Protein AF-A0A964GNM8-F1 (afdb_monomer)

Structure (mmCIF, N/CA/C/O backbone):
data_AF-A0A964GNM8-F1
#
_entry.id   AF-A0A964GNM8-F1
#
loop_
_atom_site.group_PDB
_atom_site.id
_atom_site.type_symbol
_atom_site.label_atom_id
_atom_site.label_alt_id
_atom_site.label_comp_id
_atom_site.label_asym_id
_atom_site.label_entity_id
_atom_site.label_seq_id
_atom_site.pdbx_PDB_ins_code
_atom_site.Cartn_x
_atom_site.Cartn_y
_atom_site.Cartn_z
_atom_site.occupancy
_atom_site.B_iso_or_equiv
_atom_site.auth_seq_id
_atom_site.auth_comp_id
_atom_site.auth_asym_id
_atom_site.auth_atom_id
_atom_site.pdbx_PDB_model_num
ATOM 1 N N . MET A 1 1 ? 20.323 -7.044 -21.326 1.00 52.75 1 MET A N 1
ATOM 2 C CA . MET A 1 1 ? 18.989 -6.909 -20.699 1.00 52.75 1 MET A CA 1
ATOM 3 C C . MET A 1 1 ? 18.539 -5.463 -20.826 1.00 52.75 1 MET A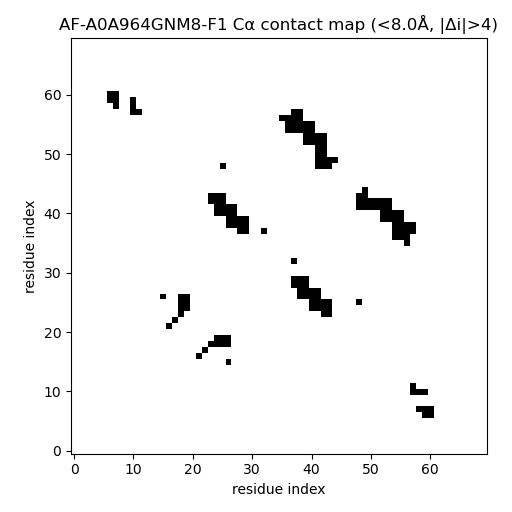 C 1
ATOM 5 O O . MET A 1 1 ? 19.404 -4.592 -20.728 1.00 52.75 1 MET A O 1
ATOM 9 N N . PRO A 1 2 ? 17.254 -5.187 -21.105 1.00 50.44 2 PRO A N 1
ATOM 10 C CA . PRO A 1 2 ? 16.758 -3.816 -21.098 1.00 50.44 2 PRO A CA 1
ATOM 11 C C . PRO A 1 2 ? 16.985 -3.212 -19.706 1.00 50.44 2 PRO A C 1
ATOM 13 O O . PRO A 1 2 ? 16.749 -3.868 -18.698 1.00 50.44 2 PRO A O 1
ATOM 16 N N . ARG A 1 3 ? 17.502 -1.980 -19.656 1.00 62.06 3 ARG A N 1
ATOM 17 C CA . ARG A 1 3 ? 17.752 -1.249 -18.398 1.00 62.06 3 ARG A 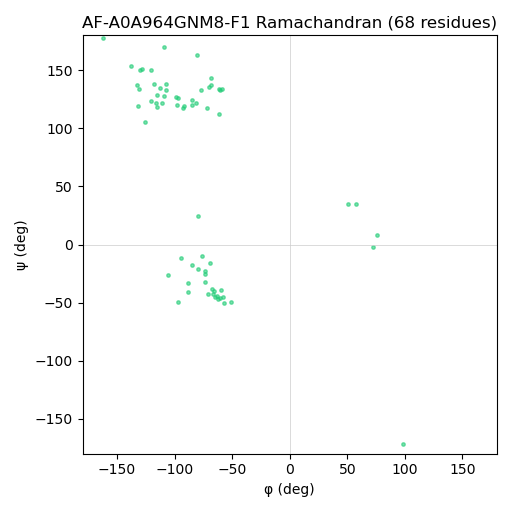CA 1
ATOM 18 C C . ARG A 1 3 ? 16.475 -0.684 -17.765 1.00 62.06 3 ARG A C 1
ATOM 20 O O . ARG A 1 3 ? 16.525 -0.195 -16.647 1.00 62.06 3 ARG A O 1
ATOM 27 N N . TYR A 1 4 ? 15.364 -0.731 -18.491 1.00 67.69 4 TYR A N 1
ATOM 28 C CA . TYR A 1 4 ? 14.061 -0.245 -18.068 1.00 67.69 4 TYR A CA 1
ATOM 29 C C . TYR A 1 4 ? 13.017 -1.327 -18.327 1.00 67.69 4 TYR A C 1
ATOM 31 O O . TYR A 1 4 ? 12.986 -1.912 -19.412 1.00 67.69 4 TYR A O 1
ATOM 39 N N . SER A 1 5 ? 12.169 -1.564 -17.333 1.00 75.88 5 SER A N 1
ATOM 40 C CA . SER A 1 5 ? 10.945 -2.343 -17.449 1.00 75.88 5 SER A CA 1
ATOM 41 C C . SER A 1 5 ? 9.823 -1.554 -16.790 1.00 75.88 5 SER A C 1
ATOM 43 O O . SER A 1 5 ? 9.998 -1.007 -15.703 1.00 75.88 5 SER A O 1
ATOM 45 N N . GLU A 1 6 ? 8.655 -1.513 -17.422 1.00 80.50 6 GLU A N 1
ATOM 46 C CA . GLU A 1 6 ? 7.476 -0.852 -16.855 1.00 80.50 6 GLU A CA 1
ATOM 47 C C . GLU A 1 6 ? 6.916 -1.604 -15.639 1.00 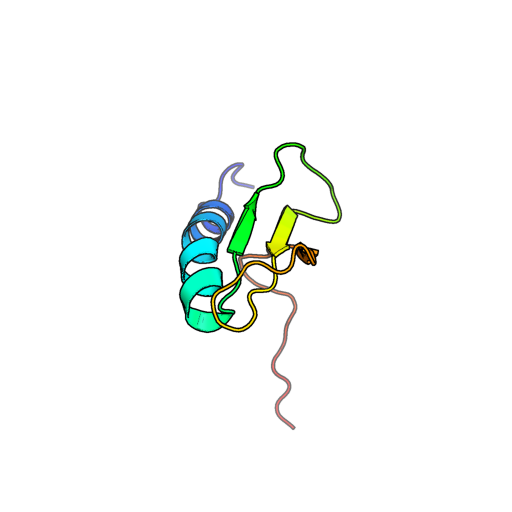80.50 6 GLU A C 1
ATOM 49 O O . GLU A 1 6 ? 6.156 -1.029 -14.862 1.00 80.50 6 GLU A O 1
ATOM 54 N N . THR A 1 7 ? 7.309 -2.869 -15.443 1.00 79.94 7 THR A N 1
ATOM 55 C CA . THR A 1 7 ? 6.799 -3.767 -14.396 1.00 79.94 7 THR A CA 1
ATOM 56 C C . THR A 1 7 ? 6.841 -3.144 -13.000 1.00 79.94 7 THR A C 1
ATOM 58 O O . THR A 1 7 ? 5.821 -3.125 -12.313 1.00 79.94 7 THR A O 1
ATOM 61 N N . GLU A 1 8 ? 7.983 -2.577 -12.603 1.00 74.69 8 GLU A N 1
ATOM 62 C CA . GLU A 1 8 ? 8.146 -1.947 -11.286 1.00 74.69 8 GLU A CA 1
ATOM 63 C C . GLU A 1 8 ? 7.261 -0.704 -11.142 1.00 74.69 8 GLU A C 1
ATOM 65 O O . GLU A 1 8 ? 6.633 -0.490 -10.105 1.00 74.69 8 GLU A O 1
ATOM 70 N N . ARG A 1 9 ? 7.157 0.094 -12.213 1.00 76.06 9 ARG A N 1
ATOM 71 C CA . ARG A 1 9 ? 6.370 1.335 -12.256 1.00 76.06 9 ARG A CA 1
ATOM 72 C C . ARG A 1 9 ? 4.871 1.051 -12.136 1.00 76.06 9 ARG A C 1
ATOM 74 O O . ARG A 1 9 ? 4.168 1.743 -11.405 1.00 76.06 9 ARG A O 1
ATOM 81 N N . ILE A 1 10 ? 4.389 0.022 -12.832 1.00 81.88 10 ILE A N 1
ATOM 82 C CA . ILE A 1 10 ? 2.995 -0.436 -12.765 1.00 81.88 10 ILE A CA 1
ATOM 83 C C . ILE A 1 10 ? 2.676 -0.920 -11.348 1.00 81.88 10 ILE A C 1
ATOM 85 O O . ILE A 1 10 ? 1.648 -0.544 -10.786 1.00 81.88 10 ILE A O 1
ATOM 89 N N . GLY A 1 11 ? 3.586 -1.687 -10.745 1.00 75.12 11 GLY A N 1
ATOM 90 C CA . GLY A 1 11 ? 3.487 -2.120 -9.354 1.00 75.12 11 GLY A CA 1
ATOM 91 C C . GLY A 1 11 ? 3.372 -0.984 -8.356 1.00 75.12 11 GLY A C 1
ATOM 92 O O . GLY A 1 11 ? 2.467 -0.967 -7.523 1.00 75.12 11 GLY A O 1
ATOM 93 N N . ALA A 1 12 ? 4.278 -0.015 -8.474 1.00 73.50 12 ALA A N 1
ATOM 94 C CA . ALA A 1 12 ? 4.294 1.165 -7.628 1.00 73.50 12 ALA A CA 1
ATOM 95 C C . ALA A 1 12 ? 2.986 1.966 -7.739 1.00 73.50 12 ALA A C 1
ATOM 97 O O . ALA A 1 12 ? 2.459 2.409 -6.728 1.00 73.50 12 ALA A O 1
ATOM 98 N N . ASN A 1 13 ? 2.411 2.095 -8.935 1.00 79.88 13 ASN A N 1
ATOM 99 C CA . ASN A 1 13 ? 1.157 2.831 -9.120 1.00 79.88 13 ASN A CA 1
ATOM 100 C C . ASN A 1 13 ? -0.074 2.079 -8.586 1.00 79.88 13 ASN A C 1
ATOM 102 O O . ASN A 1 13 ? -1.029 2.704 -8.130 1.00 79.88 13 ASN A O 1
ATOM 106 N N . ALA A 1 14 ? -0.080 0.745 -8.639 1.00 81.44 14 ALA A N 1
ATOM 107 C CA . ALA A 1 14 ? -1.216 -0.055 -8.178 1.00 81.44 14 ALA A CA 1
ATOM 108 C C . ALA A 1 14 ? -1.338 -0.110 -6.643 1.00 81.44 14 ALA A C 1
ATOM 110 O O . ALA A 1 14 ? -2.439 -0.309 -6.119 1.00 81.44 14 ALA A O 1
ATOM 111 N N . ARG A 1 15 ? -0.223 0.078 -5.922 1.00 80.31 15 ARG A N 1
ATOM 112 C CA . ARG A 1 15 ? -0.121 -0.167 -4.474 1.00 80.31 15 ARG A CA 1
ATOM 113 C C . ARG A 1 15 ? -1.12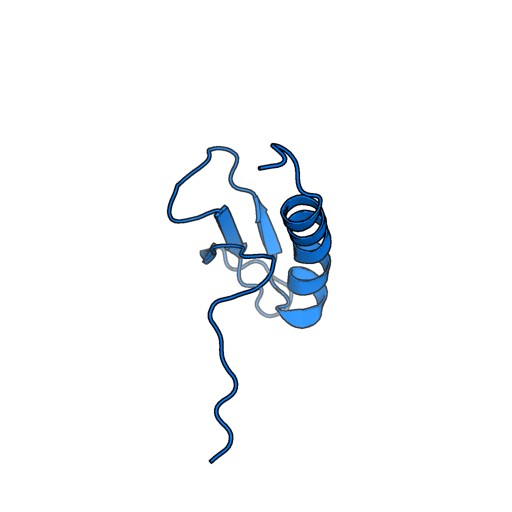8 0.643 -3.650 1.00 80.31 15 ARG A C 1
ATOM 115 O O . ARG A 1 15 ? -1.796 0.074 -2.795 1.00 80.31 15 ARG A O 1
ATOM 122 N N . ASP A 1 16 ? -1.297 1.933 -3.938 1.00 81.38 16 ASP A N 1
ATOM 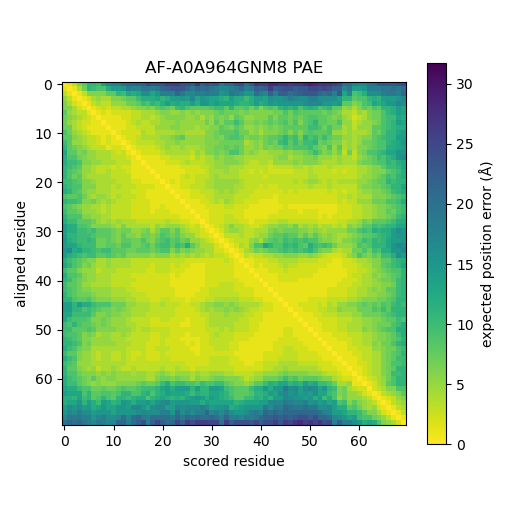123 C CA . ASP A 1 16 ? -2.084 2.840 -3.094 1.00 81.38 16 ASP A CA 1
ATOM 124 C C . ASP A 1 16 ? -3.574 2.466 -3.125 1.00 81.38 16 ASP A C 1
ATOM 126 O O . ASP A 1 16 ? -4.248 2.462 -2.094 1.00 81.38 16 ASP A O 1
ATOM 130 N N . SER A 1 17 ? -4.075 2.066 -4.299 1.00 84.81 17 SER A N 1
ATOM 131 C CA . SER A 1 17 ? -5.451 1.586 -4.472 1.00 84.81 17 SER A CA 1
ATOM 132 C C . SER A 1 17 ? -5.690 0.281 -3.708 1.00 84.81 17 SER A C 1
ATOM 134 O O . SER A 1 17 ? -6.687 0.166 -2.995 1.00 84.81 17 SER A O 1
ATOM 136 N N . VAL A 1 18 ? -4.766 -0.681 -3.806 1.00 88.69 18 VAL A N 1
ATOM 137 C CA . VAL A 1 18 ? -4.849 -1.960 -3.079 1.00 88.69 18 VAL A CA 1
ATOM 138 C C . VAL A 1 18 ? -4.808 -1.721 -1.569 1.00 88.69 18 VAL A C 1
ATOM 140 O O . VAL A 1 18 ? -5.659 -2.216 -0.831 1.00 88.69 18 VAL A O 1
ATOM 143 N N . VAL A 1 19 ? -3.872 -0.896 -1.097 1.00 90.06 19 VAL A N 1
ATOM 144 C CA . VAL A 1 19 ? -3.719 -0.580 0.327 1.00 90.06 19 VAL A CA 1
ATOM 145 C C . VAL A 1 19 ? -4.975 0.083 0.891 1.00 90.06 19 VAL A C 1
ATOM 147 O O . VAL A 1 19 ? -5.461 -0.326 1.946 1.00 90.06 19 VAL A O 1
ATOM 150 N N . ALA A 1 20 ? -5.538 1.063 0.184 1.00 87.62 20 ALA A N 1
ATOM 151 C CA . ALA A 1 20 ? -6.720 1.776 0.650 1.00 87.62 20 ALA A CA 1
ATOM 152 C C . ALA A 1 20 ? -7.993 0.915 0.597 1.00 87.62 20 ALA A C 1
ATOM 154 O O . ALA A 1 20 ? -8.802 0.949 1.525 1.00 87.62 20 ALA A O 1
ATOM 155 N N . ARG A 1 21 ? -8.200 0.154 -0.487 1.00 88.75 21 ARG A N 1
ATOM 156 C CA . ARG A 1 21 ? -9.471 -0.549 -0.739 1.00 88.75 21 ARG A CA 1
ATOM 157 C C 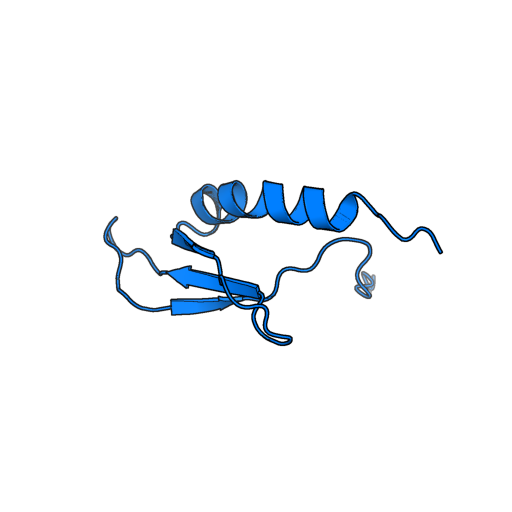. ARG A 1 21 ? -9.515 -1.937 -0.117 1.00 88.75 21 ARG A C 1
ATOM 159 O O . ARG A 1 21 ? -10.552 -2.321 0.421 1.00 88.75 21 ARG A O 1
ATOM 166 N N . GLU A 1 22 ? -8.414 -2.674 -0.197 1.00 91.06 22 GLU A N 1
ATOM 167 C CA . GLU A 1 22 ? -8.356 -4.078 0.212 1.00 91.06 22 GLU A CA 1
ATOM 168 C C . GLU A 1 22 ? -7.797 -4.211 1.626 1.00 91.06 22 GLU A C 1
ATOM 170 O O . GLU A 1 22 ? -8.429 -4.830 2.481 1.00 91.06 22 GLU A O 1
ATOM 175 N N . LEU A 1 23 ? -6.659 -3.565 1.904 1.00 91.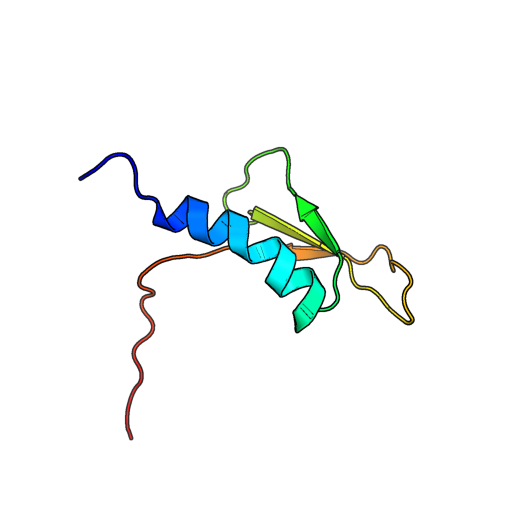75 23 LEU A N 1
ATOM 176 C CA . LEU A 1 23 ? -5.997 -3.655 3.211 1.00 91.75 23 LEU A CA 1
ATOM 177 C C . LEU A 1 23 ? -6.554 -2.664 4.242 1.00 91.75 23 LEU A C 1
ATOM 179 O O . LEU A 1 23 ? -6.333 -2.845 5.438 1.00 91.75 23 LEU A O 1
ATOM 183 N N . LYS A 1 24 ? -7.270 -1.621 3.795 1.00 93.75 24 LYS A N 1
ATOM 184 C CA . LYS A 1 24 ? -7.835 -0.543 4.631 1.00 93.75 24 LYS A CA 1
ATOM 185 C C . LYS A 1 24 ? -6.806 0.087 5.580 1.00 93.75 24 LYS A C 1
ATOM 187 O O . LYS A 1 24 ? -7.131 0.466 6.702 1.00 93.75 24 LYS A O 1
ATOM 192 N N . CYS A 1 25 ? -5.565 0.187 5.118 1.00 95.75 25 CYS A N 1
ATOM 193 C CA . CYS A 1 25 ? -4.455 0.809 5.835 1.00 95.75 25 CYS A CA 1
ATOM 194 C C . CYS A 1 25 ? -4.066 2.132 5.160 1.00 95.75 25 CYS A C 1
ATOM 196 O O . CYS A 1 25 ? -4.520 2.433 4.056 1.00 95.75 25 CYS A O 1
ATOM 198 N N . ILE A 1 26 ? -3.204 2.920 5.805 1.00 95.12 26 ILE A N 1
ATOM 199 C CA . ILE A 1 26 ? -2.591 4.105 5.185 1.00 95.12 26 ILE A CA 1
ATOM 200 C C . ILE A 1 26 ? -1.205 3.719 4.669 1.00 95.12 26 ILE A C 1
ATOM 202 O O . ILE A 1 26 ? -0.380 3.213 5.428 1.00 95.12 26 ILE A O 1
ATOM 206 N N . PHE A 1 27 ? -0.938 3.970 3.388 1.00 94.25 27 PHE A N 1
ATOM 207 C CA . PHE A 1 27 ? 0.389 3.784 2.805 1.00 94.25 27 PHE A CA 1
ATOM 208 C C . PHE A 1 27 ? 1.319 4.939 3.206 1.00 94.25 27 PHE A C 1
ATOM 210 O O . PHE A 1 27 ? 0.949 6.110 3.115 1.00 94.25 27 PHE A O 1
ATOM 217 N N . ARG A 1 28 ? 2.533 4.615 3.652 1.00 93.06 28 ARG A N 1
ATOM 218 C CA . ARG A 1 28 ? 3.573 5.566 4.061 1.00 93.06 28 ARG A CA 1
ATOM 219 C C . ARG A 1 28 ? 4.843 5.257 3.263 1.00 93.06 28 ARG A C 1
ATOM 221 O O . ARG A 1 28 ? 5.518 4.263 3.526 1.00 93.06 28 ARG A O 1
ATOM 228 N N . GLU A 1 29 ? 5.153 6.097 2.278 1.00 89.56 29 GLU A N 1
ATOM 229 C CA . GLU A 1 29 ? 6.339 5.926 1.432 1.00 89.56 29 GLU A CA 1
ATOM 230 C C . GLU A 1 29 ? 7.635 6.152 2.225 1.00 89.56 29 GLU A C 1
ATOM 232 O O . GLU A 1 29 ? 7.705 7.021 3.100 1.00 89.56 29 GLU A O 1
ATOM 237 N N . GLN A 1 30 ? 8.668 5.369 1.916 1.00 86.94 30 GLN A N 1
ATOM 238 C CA . GLN A 1 30 ? 9.996 5.535 2.492 1.00 86.94 30 GLN A CA 1
ATOM 239 C C . GLN A 1 30 ? 10.839 6.435 1.582 1.00 86.94 30 GLN A C 1
ATOM 241 O O . GLN A 1 30 ? 11.104 6.101 0.433 1.00 86.94 30 GLN A O 1
ATOM 246 N N . ME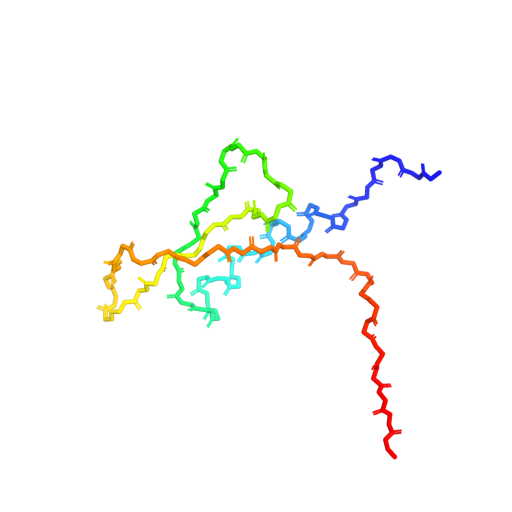T A 1 31 ? 11.269 7.593 2.093 1.00 82.12 31 MET A N 1
ATOM 247 C CA . MET A 1 31 ? 12.057 8.548 1.294 1.00 82.12 31 MET A CA 1
ATOM 248 C C . MET A 1 31 ? 13.503 8.092 1.057 1.00 82.12 31 MET A C 1
ATOM 250 O O . MET A 1 31 ? 14.156 8.565 0.131 1.00 82.12 31 MET A O 1
ATOM 254 N N . ILE A 1 32 ? 14.018 7.213 1.920 1.00 87.44 32 ILE A N 1
ATOM 255 C CA . ILE A 1 32 ? 15.371 6.665 1.831 1.00 87.44 32 ILE A CA 1
ATOM 256 C C . ILE A 1 32 ? 15.237 5.195 1.466 1.00 87.44 32 ILE A C 1
ATOM 258 O O . ILE A 1 32 ? 14.588 4.439 2.192 1.00 87.44 32 ILE A O 1
ATOM 262 N N . ALA A 1 33 ? 15.853 4.823 0.345 1.00 80.56 33 ALA A N 1
ATOM 263 C CA . ALA A 1 33 ? 15.874 3.450 -0.127 1.00 80.56 33 ALA A CA 1
ATOM 264 C C . ALA A 1 33 ? 16.552 2.535 0.901 1.00 80.56 33 ALA A C 1
ATOM 266 O O . ALA A 1 33 ? 17.642 2.835 1.392 1.00 80.56 33 ALA A O 1
ATOM 267 N N . ASP A 1 34 ? 15.907 1.410 1.181 1.00 84.69 34 ASP A N 1
ATOM 268 C CA . ASP A 1 34 ? 16.410 0.328 2.015 1.00 84.69 34 ASP A CA 1
ATOM 269 C C . ASP A 1 34 ? 16.245 -0.996 1.251 1.00 84.69 34 ASP A C 1
ATOM 271 O O . ASP A 1 34 ? 15.366 -1.131 0.403 1.00 84.69 34 ASP A O 1
ATOM 275 N N . MET A 1 35 ? 17.122 -1.970 1.501 1.00 81.25 35 MET A N 1
ATOM 276 C CA . MET A 1 35 ? 17.112 -3.237 0.753 1.00 81.25 35 MET A CA 1
ATOM 277 C C . MET A 1 35 ? 16.040 -4.222 1.254 1.00 81.25 35 MET A C 1
ATOM 279 O O . MET A 1 35 ? 15.680 -5.164 0.542 1.00 81.25 35 MET A O 1
ATOM 283 N N . GLY A 1 36 ? 15.563 -4.050 2.488 1.00 85.94 36 GLY A N 1
ATOM 284 C CA . GLY A 1 36 ? 14.601 -4.921 3.160 1.00 85.94 36 GLY A CA 1
ATOM 285 C C . GLY A 1 36 ? 13.191 -4.341 3.267 1.00 85.94 36 GLY A C 1
ATOM 286 O O . GLY A 1 36 ? 12.240 -5.121 3.329 1.00 85.94 36 GLY A O 1
ATOM 287 N N . ILE A 1 37 ? 13.042 -3.013 3.270 1.00 91.62 37 ILE A N 1
ATOM 288 C CA . ILE A 1 37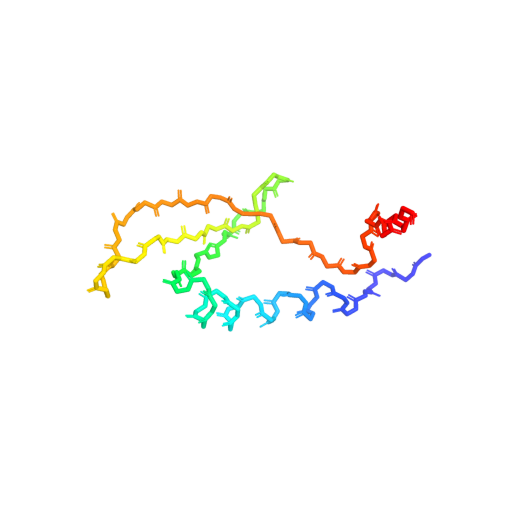 ? 11.751 -2.333 3.439 1.00 91.62 37 ILE A CA 1
ATOM 289 C C . ILE A 1 37 ? 11.579 -1.257 2.364 1.00 91.62 37 ILE A C 1
ATOM 291 O O . ILE A 1 37 ? 12.339 -0.293 2.309 1.00 91.62 37 ILE A O 1
ATOM 295 N N . ASP A 1 38 ? 10.544 -1.405 1.539 1.00 89.19 38 ASP A N 1
ATOM 296 C CA . ASP A 1 38 ? 10.219 -0.437 0.486 1.00 89.19 38 ASP A CA 1
ATOM 297 C C . ASP A 1 38 ? 9.298 0.679 1.002 1.00 89.19 38 ASP A C 1
ATOM 299 O O . ASP A 1 38 ? 9.340 1.814 0.526 1.00 89.19 38 ASP A O 1
ATOM 303 N N . ALA A 1 39 ? 8.417 0.354 1.952 1.00 92.25 39 ALA A N 1
ATOM 304 C CA . ALA A 1 39 ? 7.442 1.277 2.520 1.00 92.25 39 ALA A CA 1
ATOM 305 C C . ALA A 1 39 ? 6.883 0.761 3.850 1.00 92.25 39 ALA A C 1
ATOM 307 O O . ALA A 1 39 ? 7.171 -0.354 4.287 1.00 92.25 39 ALA A O 1
ATOM 308 N N . HIS A 1 40 ? 6.019 1.563 4.470 1.00 94.81 40 HIS A N 1
ATOM 309 C CA . HIS A 1 40 ? 5.270 1.175 5.658 1.00 94.81 40 HIS A CA 1
ATOM 310 C C . HIS A 1 40 ? 3.760 1.249 5.417 1.00 94.81 40 HIS A C 1
ATOM 312 O O . HIS A 1 40 ? 3.267 2.091 4.666 1.00 94.81 40 HIS A O 1
ATOM 318 N N . LEU A 1 41 ? 3.016 0.390 6.107 1.00 95.44 41 LEU A N 1
ATOM 319 C CA . LEU A 1 41 ? 1.570 0.494 6.267 1.00 95.44 41 LEU A CA 1
ATOM 320 C C . LEU A 1 41 ? 1.252 0.926 7.690 1.00 95.44 41 LEU A C 1
ATOM 322 O O . LEU A 1 41 ? 1.763 0.344 8.643 1.00 95.44 41 LEU A O 1
ATOM 326 N N . GLU A 1 42 ? 0.379 1.910 7.839 1.00 96.69 42 GLU A N 1
ATOM 327 C CA . GLU A 1 42 ? -0.180 2.275 9.132 1.00 96.69 42 GLU A CA 1
ATOM 328 C C . GLU A 1 42 ? -1.566 1.660 9.310 1.00 96.69 42 GLU A C 1
ATOM 330 O O . GLU A 1 42 ? -2.458 1.835 8.471 1.00 96.69 42 GLU A O 1
ATOM 335 N N . LEU A 1 43 ? -1.741 0.947 10.424 1.00 96.69 43 LEU A N 1
ATOM 336 C CA . LEU A 1 43 ? -3.008 0.318 10.777 1.00 96.69 43 LEU A CA 1
ATOM 337 C C . LEU A 1 43 ? -4.066 1.370 11.121 1.00 96.69 43 LEU A C 1
ATOM 339 O O . LEU A 1 43 ? -3.802 2.315 11.875 1.00 96.69 43 LEU A O 1
ATOM 343 N N . VAL A 1 44 ? -5.280 1.145 10.618 1.00 96.56 44 VAL A N 1
ATOM 344 C CA . VAL A 1 44 ? -6.457 1.979 10.872 1.00 96.56 44 VAL A CA 1
ATOM 345 C C . VAL A 1 44 ? -7.506 1.164 11.623 1.00 96.56 44 VAL A C 1
ATOM 347 O O . VAL A 1 44 ? -7.996 0.152 11.128 1.00 96.56 44 VAL A O 1
ATOM 350 N N . GLU A 1 45 ? -7.901 1.633 12.804 1.00 95.31 45 GLU A N 1
ATOM 351 C CA . GLU A 1 45 ? -8.932 1.000 13.631 1.00 95.31 45 GLU A CA 1
ATOM 352 C C . GLU A 1 45 ? -10.084 1.984 13.862 1.00 95.31 45 GLU A C 1
ATOM 354 O O . GLU A 1 45 ? -9.891 3.109 14.332 1.00 95.31 45 GLU A O 1
ATOM 359 N N . GLY A 1 46 ? -11.306 1.589 13.492 1.00 94.12 46 GLY A N 1
ATOM 360 C CA . GLY A 1 46 ? -12.481 2.465 13.595 1.00 94.12 46 GLY A CA 1
ATOM 361 C C . GLY A 1 46 ? -12.325 3.784 12.826 1.00 94.12 46 GLY A C 1
ATOM 362 O O . GLY A 1 46 ? -12.763 4.826 13.305 1.00 94.12 46 GLY A O 1
ATOM 363 N N . GLY A 1 47 ? -11.638 3.757 11.679 1.00 92.75 47 GLY A N 1
ATOM 364 C CA . GLY A 1 47 ? -11.371 4.942 10.858 1.00 92.75 47 GLY A CA 1
ATOM 365 C C . GLY A 1 47 ? -10.280 5.872 11.400 1.00 92.75 47 GLY A C 1
ATOM 366 O O . GLY A 1 47 ? -10.098 6.956 10.854 1.00 92.75 47 GLY A O 1
ATOM 367 N N . ARG A 1 48 ? -9.554 5.479 12.456 1.00 96.75 48 ARG A N 1
ATOM 368 C CA . ARG A 1 48 ? -8.492 6.294 13.057 1.00 96.75 48 ARG A CA 1
ATOM 369 C C . ARG A 1 48 ? -7.113 5.657 12.855 1.00 96.75 48 ARG A C 1
ATOM 371 O O . ARG A 1 48 ? -6.983 4.453 13.086 1.00 96.75 48 ARG A O 1
ATOM 378 N N . PRO A 1 49 ? -6.093 6.440 12.459 1.00 96.81 49 PRO A N 1
ATOM 379 C CA . PRO A 1 49 ? -4.712 5.973 12.429 1.00 96.81 49 PRO A CA 1
ATOM 380 C C . PRO A 1 49 ? -4.257 5.579 13.837 1.00 96.81 49 PRO A C 1
ATOM 382 O O . PRO A 1 49 ? -4.502 6.304 14.802 1.00 96.81 49 PRO A O 1
ATOM 385 N N . THR A 1 50 ? -3.618 4.419 13.960 1.00 97.50 50 THR A N 1
ATOM 386 C CA . THR A 1 50 ? -3.194 3.873 15.261 1.00 97.50 50 THR A CA 1
ATOM 387 C C . THR A 1 50 ? -1.748 4.214 15.625 1.00 97.50 50 THR A C 1
ATOM 389 O O . THR A 1 50 ? -1.334 3.948 16.752 1.00 97.50 50 THR A O 1
ATOM 392 N N . GLY A 1 51 ? -0.954 4.736 14.682 1.00 96.50 51 GLY A N 1
ATOM 393 C CA . GLY A 1 51 ? 0.494 4.904 14.829 1.00 96.50 51 GLY A CA 1
ATOM 394 C C . GLY A 1 51 ? 1.302 3.599 14.780 1.00 96.50 51 GLY A C 1
ATOM 395 O O . GLY A 1 51 ? 2.529 3.640 14.838 1.00 96.50 51 GLY A O 1
ATOM 396 N N . LYS A 1 52 ? 0.651 2.434 14.660 1.00 97.31 52 LYS A N 1
ATOM 397 C CA . LYS A 1 52 ? 1.330 1.143 14.495 1.00 97.31 52 LYS A CA 1
ATOM 398 C C . LYS A 1 52 ? 1.712 0.959 13.029 1.00 97.31 52 LYS A C 1
ATOM 400 O O . LYS A 1 52 ? 0.835 0.963 12.163 1.00 97.31 52 LYS A O 1
ATOM 405 N N . LEU A 1 53 ? 3.006 0.780 12.775 1.00 96.62 53 LEU A N 1
ATOM 406 C CA . LEU A 1 53 ? 3.570 0.643 11.434 1.00 96.62 53 LEU A CA 1
ATOM 407 C C . LEU A 1 53 ? 3.996 -0.800 11.147 1.00 96.62 53 LEU A C 1
ATOM 409 O O . LEU A 1 53 ? 4.602 -1.455 11.993 1.00 96.62 53 LEU A O 1
ATOM 413 N N . ILE A 1 54 ? 3.710 -1.265 9.934 1.00 95.19 54 ILE A N 1
ATOM 414 C CA . ILE A 1 54 ? 4.148 -2.552 9.389 1.00 95.19 54 ILE A CA 1
ATOM 415 C C . ILE A 1 54 ? 5.067 -2.259 8.204 1.00 95.19 54 ILE A C 1
ATOM 417 O O . ILE A 1 54 ? 4.629 -1.640 7.237 1.00 95.19 54 ILE A O 1
ATOM 421 N N . GLY A 1 55 ? 6.329 -2.686 8.273 1.00 93.62 55 GLY A N 1
ATOM 422 C CA . GLY A 1 55 ? 7.251 -2.604 7.137 1.00 93.62 55 GLY A CA 1
ATOM 423 C C . GLY A 1 55 ? 6.856 -3.597 6.045 1.00 93.62 55 GLY A C 1
ATOM 424 O O . GLY A 1 55 ? 6.535 -4.749 6.345 1.00 93.62 55 GLY A O 1
ATOM 425 N N . ILE A 1 56 ? 6.860 -3.156 4.788 1.00 92.12 56 ILE A N 1
ATOM 426 C CA . ILE A 1 56 ? 6.476 -3.974 3.636 1.00 92.12 56 ILE A CA 1
ATOM 427 C C . ILE A 1 56 ? 7.538 -3.946 2.543 1.00 92.12 56 ILE A C 1
ATOM 429 O O . ILE A 1 56 ? 8.245 -2.955 2.357 1.00 92.12 56 ILE A O 1
ATOM 433 N N . GLN A 1 57 ? 7.594 -5.040 1.787 1.00 89.06 57 GLN A N 1
ATOM 434 C CA . GLN A 1 57 ? 8.371 -5.149 0.561 1.00 89.06 57 GLN A CA 1
ATOM 435 C C . GLN A 1 57 ? 7.415 -5.354 -0.620 1.00 89.06 57 GLN A C 1
ATOM 437 O O . GLN A 1 57 ? 6.547 -6.228 -0.581 1.00 89.06 57 GLN A O 1
ATOM 442 N N . ILE A 1 58 ? 7.560 -4.548 -1.667 1.00 86.62 58 ILE A N 1
ATOM 443 C CA . ILE A 1 58 ? 6.741 -4.562 -2.874 1.00 86.62 58 ILE A CA 1
ATOM 444 C C . ILE A 1 58 ? 7.491 -5.350 -3.946 1.00 86.62 58 ILE A C 1
ATOM 446 O O . ILE A 1 58 ? 8.594 -5.003 -4.360 1.00 86.62 58 ILE A O 1
ATOM 450 N N . LYS A 1 59 ? 6.877 -6.429 -4.430 1.00 85.56 59 LYS A N 1
ATOM 451 C CA . LYS A 1 59 ? 7.409 -7.247 -5.526 1.00 85.56 59 LYS A CA 1
ATOM 452 C C . LYS A 1 59 ? 6.452 -7.212 -6.703 1.00 85.56 59 LYS A C 1
ATOM 454 O O . LYS A 1 59 ? 5.244 -7.321 -6.516 1.00 85.56 59 LYS A O 1
ATOM 459 N N . THR A 1 60 ? 6.992 -7.099 -7.912 1.00 83.56 60 THR A N 1
ATOM 460 C CA . THR A 1 60 ? 6.215 -7.159 -9.156 1.00 83.56 60 THR A CA 1
ATOM 461 C C . THR A 1 60 ? 6.916 -7.977 -10.227 1.00 83.56 60 THR A C 1
ATOM 463 O O . THR A 1 60 ? 8.137 -8.106 -10.225 1.00 83.56 60 THR A O 1
ATOM 466 N N . GLY A 1 61 ? 6.121 -8.536 -11.141 1.00 81.94 61 GLY A N 1
ATOM 467 C CA . GLY A 1 61 ? 6.596 -9.407 -12.213 1.00 81.94 61 GLY A CA 1
ATOM 468 C C . GLY A 1 61 ? 6.445 -10.901 -11.905 1.00 81.94 61 GLY A C 1
ATOM 469 O O . GLY A 1 61 ? 5.795 -11.269 -10.924 1.00 81.94 61 GLY A O 1
ATOM 470 N N . PRO A 1 62 ? 7.007 -11.771 -12.764 1.00 78.88 62 PRO A N 1
ATOM 471 C CA . PRO A 1 62 ? 6.965 -13.217 -12.580 1.00 78.88 62 PRO A CA 1
ATOM 472 C C . PRO A 1 62 ? 7.664 -13.602 -11.274 1.00 78.88 62 PRO A C 1
ATOM 474 O O . PRO A 1 62 ? 8.873 -13.430 -11.127 1.00 78.88 62 PRO A O 1
ATOM 477 N N . GLY A 1 63 ? 6.894 -14.094 -10.307 1.00 74.75 63 GLY A N 1
ATOM 478 C CA . GLY A 1 63 ? 7.445 -14.664 -9.084 1.00 74.75 63 GLY A CA 1
ATOM 479 C C . GLY A 1 63 ? 7.909 -16.103 -9.303 1.00 74.75 63 GLY A C 1
ATOM 480 O O . GLY A 1 63 ? 7.468 -16.776 -10.229 1.00 74.75 63 GLY A O 1
ATOM 481 N N . ASN A 1 64 ? 8.728 -16.617 -8.387 1.00 76.50 64 ASN A N 1
ATOM 482 C CA . ASN A 1 64 ? 9.108 -18.037 -8.355 1.00 76.50 64 ASN A CA 1
ATOM 483 C C . ASN A 1 64 ? 8.018 -18.928 -7.721 1.00 76.50 64 ASN A C 1
ATOM 485 O O . ASN A 1 64 ? 8.312 -19.990 -7.176 1.00 76.50 64 ASN A O 1
ATOM 489 N N . PHE A 1 65 ? 6.761 -18.482 -7.746 1.00 76.38 65 PHE A N 1
ATOM 490 C CA . PHE A 1 65 ? 5.632 -19.247 -7.235 1.00 76.38 65 PHE A CA 1
ATOM 491 C C . PHE A 1 65 ? 5.149 -20.195 -8.328 1.00 76.38 65 PHE A C 1
ATOM 493 O O . PHE A 1 65 ? 4.741 -19.758 -9.402 1.00 76.38 65 PHE A O 1
ATOM 500 N N . ALA A 1 66 ? 5.184 -21.494 -8.048 1.00 80.25 66 ALA A N 1
ATOM 501 C CA . ALA A 1 66 ? 4.589 -22.511 -8.898 1.00 80.25 66 ALA A CA 1
ATOM 502 C C . ALA A 1 66 ? 3.349 -23.069 -8.198 1.00 80.25 66 ALA A C 1
ATOM 504 O O . ALA A 1 66 ? 3.419 -23.479 -7.038 1.00 80.25 66 ALA A O 1
ATOM 505 N N . VAL A 1 67 ? 2.216 -23.090 -8.901 1.00 80.38 67 VAL A N 1
ATOM 506 C CA . VAL A 1 67 ? 1.039 -23.834 -8.445 1.00 80.38 67 VAL A CA 1
ATOM 507 C C . VAL A 1 67 ? 1.358 -25.313 -8.616 1.00 80.38 67 VAL A C 1
ATOM 509 O O . VAL A 1 67 ? 1.621 -25.768 -9.730 1.00 80.38 67 VAL A O 1
ATOM 512 N N . LYS A 1 68 ? 1.380 -26.057 -7.512 1.00 77.19 68 LYS A N 1
ATOM 513 C CA . LYS A 1 68 ? 1.475 -27.513 -7.545 1.00 77.19 68 LYS A CA 1
ATOM 514 C C . LYS A 1 68 ? 0.047 -28.055 -7.542 1.00 77.19 68 LYS A C 1
ATOM 516 O O . LYS A 1 68 ? -0.701 -27.758 -6.618 1.00 77.19 68 LYS A O 1
ATOM 521 N N . ASN A 1 69 ? -0.329 -28.782 -8.589 1.00 73.19 69 ASN A N 1
ATOM 522 C CA . ASN A 1 69 ? -1.560 -29.565 -8.574 1.00 73.19 69 ASN A CA 1
ATOM 523 C C . ASN A 1 69 ? -1.227 -30.908 -7.918 1.00 73.19 69 ASN A C 1
ATOM 525 O O . ASN A 1 69 ? -0.271 -31.559 -8.353 1.00 73.19 69 ASN A O 1
ATOM 529 N N . ASP A 1 70 ? -1.960 -31.253 -6.862 1.00 68.69 70 ASP A N 1
ATOM 530 C CA . ASP A 1 70 ? -1.913 -32.576 -6.229 1.00 68.69 70 ASP A CA 1
ATOM 531 C C . ASP A 1 70 ? -2.576 -33.644 -7.113 1.00 68.69 70 ASP A C 1
ATOM 533 O O . ASP A 1 70 ? -3.568 -33.314 -7.810 1.00 68.69 70 ASP A O 1
#

Mean predicted aligned error: 6.47 Å

Foldseek 3Di:
DDPDDCFVVVQVVCVQVCCCPPVVWHWAADPDDDPQFGTWTFDADPNHTPPDIDGDDGDTDDDPDDDDDD

Nearest PDB structures (foldseek):
  7b70-assembly1_A  TM=4.504E-01  e=6.422E+00  Drosophila melanogaster
  5x4z-assembly2_U  TM=2.725E-01  e=4.987E+00  Komagataella phaffii CBS 7435
  9asp-assembly1_B  TM=3.274E-01  e=8.812E+00  Homo sapiens

Solvent-accessible surface area (backbone atoms only — not comparable to full-atom values): 4587 Å² total; per-residue (Å²): 129,80,95,72,68,66,51,60,58,54,44,62,66,49,44,61,58,46,32,49,74,73,68,49,30,45,82,42,81,51,92,66,92,52,99,78,40,58,29,33,36,33,44,48,59,96,89,36,81,66,83,49,72,44,77,37,70,86,82,64,72,91,66,97,76,74,88,78,83,132

Radius of gyration: 14.94 Å; Cα contacts (8 Å, |Δi|>4): 80; chains: 1; bounding box: 32×41×36 Å

Secondary structure (DSSP, 8-state):
--S--HHHHHHHHHHHHHIIIII--EEEE-SS--SS-SEEEEEEETTEEEEEEEEE----S--S--PPP-

pLDDT: mean 85.11, std 10.17, range [50.44, 97.5]

Sequence (70 aa):
MPRYSETERIGANARDSVVARELKCIFREQMIADMGIDAHLELVEGGRPTGKLIGIQIKTGPGNFAVKND